Protein 8P33 (pdb70)

Radius of gyration: 13.77 Å; Cα contacts (8 Å, |Δi|>4): 212; chains: 1; bounding box: 38×26×30 Å

Solvent-accessible surface area: 6988 Å² total; per-residue (Å²): 150,62,58,127,72,0,103,115,18,6,24,35,0,5,113,0,5,29,66,113,58,34,120,53,0,69,48,0,1,18,105,126,0,37,15,89,66,121,141,64,35,40,100,83,2,16,64,54,0,41,58,3,20,85,128,19,135,43,95,130,145,72,46,90,46,42,88,47,4,0,49,84,202,30,35,121,34,48,111,72,80,117,59,18,10,16,0,32,2,69,7,74,149,15,66,10,1,144,35,4,94,1,14,86,119,159,0,31,0,47,0,38,4,169,74,107,114,70,7,64,0,22,20,0,55

Structure (mmCIF, N/CA/C/O backbone):
data_8P33
#
_entry.id   8P33
#
_cell.length_a   55.549
_cell.length_b   55.549
_cell.length_c   95.164
_cell.angle_alpha   90.000
_cell.angle_beta   90.000
_cell.angle_gamma   90.000
#
_symmetry.space_group_name_H-M   'P 43 21 2'
#
loop_
_entity.id
_entity.type
_entity.pdbx_description
1 polymer BB0238
2 water water
#
loop_
_atom_site.group_PDB
_atom_site.id
_atom_site.type_symbol
_atom_site.label_atom_id
_atom_site.label_alt_id
_atom_site.label_comp_id
_atom_site.label_asym_id
_atom_site.label_entity_id
_atom_site.label_seq_id
_atom_site.pdbx_PDB_ins_code
_atom_site.Cartn_x
_atom_site.Cartn_y
_atom_site.Cartn_z
_atom_site.occupancy
_atom_site.B_iso_or_equiv
_atom_site.auth_seq_id
_atom_site.auth_comp_id
_atom_site.auth_asym_id
_atom_site.auth_atom_id
_atom_site.pdbx_PDB_model_num
ATOM 1 N N . ASN A 1 19 ? -22.908 -11.598 -33.874 1.00 77.94 132 ASN D N 1
ATOM 2 C CA . ASN A 1 19 ? -21.595 -11.779 -33.202 1.00 84.96 132 ASN D CA 1
ATOM 3 C C . ASN A 1 19 ? -21.462 -10.760 -32.071 1.00 80.83 132 ASN D C 1
ATOM 4 O O . ASN A 1 19 ? -20.645 -9.840 -32.210 1.00 89.41 132 ASN D O 1
ATOM 9 N N . GLN A 1 20 ? -22.248 -10.917 -31.008 1.00 78.80 133 GLN D N 1
ATOM 10 C CA . GLN A 1 20 ? -22.232 -9.935 -29.895 1.00 78.15 133 GLN D CA 1
ATOM 11 C C . GLN A 1 20 ? -20.927 -10.110 -29.125 1.00 76.61 133 GLN D C 1
ATOM 12 O O . GLN A 1 20 ? -20.546 -9.196 -28.389 1.00 80.56 133 GLN D O 1
ATOM 18 N N . ASP A 1 21 ? -20.263 -11.241 -29.325 1.00 71.93 134 ASP D N 1
ATOM 19 C CA . ASP A 1 21 ? -18.966 -11.491 -28.659 1.00 74.16 134 ASP D CA 1
ATOM 20 C C . ASP A 1 21 ? -18.024 -10.333 -28.994 1.00 71.81 134 ASP D C 1
ATOM 21 O O . ASP A 1 21 ? -17.312 -9.878 -28.096 1.00 69.51 134 ASP D O 1
ATOM 26 N N . LYS A 1 22 ? -18.045 -9.862 -30.238 1.00 75.15 135 LYS D N 1
ATOM 27 C CA . LYS A 1 22 ? -17.121 -8.786 -30.676 1.00 69.68 135 LYS D CA 1
ATOM 28 C C . LYS A 1 22 ? -17.535 -7.444 -30.072 1.00 61.60 135 LYS D C 1
ATOM 29 O O . LYS A 1 22 ? -16.650 -6.634 -29.789 1.00 70.44 135 LYS D O 1
ATOM 35 N N . ILE A 1 23 ? -18.830 -7.217 -29.903 1.00 55.33 136 ILE D N 1
ATOM 36 C CA . ILE A 1 23 ? -19.296 -5.968 -29.244 1.00 56.68 136 ILE D CA 1
ATOM 37 C C . ILE A 1 23 ? -18.786 -5.946 -27.798 1.00 54.31 136 ILE D C 1
ATOM 38 O O . ILE A 1 23 ? -18.414 -4.868 -27.321 1.00 53.06 136 ILE D O 1
ATOM 43 N N . ILE A 1 24 ? -18.797 -7.096 -27.128 1.00 53.71 137 ILE D N 1
ATOM 44 C CA . ILE A 1 24 ? -18.338 -7.193 -25.711 1.00 52.63 137 ILE D CA 1
ATOM 45 C C . ILE A 1 24 ? -16.830 -6.955 -25.661 1.00 47.73 137 ILE D C 1
ATOM 46 O O . ILE A 1 24 ? -16.378 -6.245 -24.762 1.00 48.35 137 ILE D O 1
ATOM 51 N N . LYS A 1 25 ? -16.096 -7.526 -26.613 1.00 50.39 138 LYS D N 1
ATOM 52 C CA . LYS A 1 25 ? -14.632 -7.312 -26.684 1.00 56.62 138 LYS D CA 1
ATOM 53 C C . LYS A 1 25 ? -14.367 -5.822 -26.906 1.00 54.59 138 LYS D C 1
ATOM 54 O O . LYS A 1 25 ? -13.403 -5.312 -26.338 1.00 48.21 138 LYS D O 1
ATOM 60 N N . PHE A 1 26 ? -15.199 -5.167 -27.710 1.00 52.36 139 PHE D N 1
ATOM 61 C CA . PHE A 1 26 ? -15.043 -3.713 -27.956 1.00 54.02 139 PHE D CA 1
ATOM 62 C C . PHE A 1 26 ? -15.289 -2.936 -26.665 1.00 49.05 139 PHE D C 1
ATOM 63 O O . PHE A 1 26 ? -14.508 -2.033 -26.359 1.00 54.64 139 PHE D O 1
ATOM 71 N N . GLN A 1 27 ? -16.352 -3.284 -25.950 1.00 42.05 140 GLN D N 1
ATOM 72 C CA . GLN A 1 27 ? -16.703 -2.570 -24.701 1.00 42.27 140 GLN D CA 1
ATOM 73 C C . GLN A 1 27 ? -15.613 -2.821 -23.651 1.00 38.05 140 GLN D C 1
ATOM 74 O O . GLN A 1 27 ? -15.284 -1.875 -22.930 1.00 39.83 140 GLN D O 1
ATOM 80 N N . PHE A 1 28 ? -15.062 -4.033 -23.594 1.00 40.15 141 PHE D N 1
ATOM 81 C CA . PHE A 1 28 ? -13.942 -4.332 -22.665 1.00 40.05 141 PHE D CA 1
ATOM 82 C C . PHE A 1 28 ? -12.731 -3.520 -23.108 1.00 44.45 141 PHE D C 1
ATOM 83 O O . PHE A 1 28 ? -12.090 -2.905 -22.257 1.00 44.25 141 PHE D O 1
ATOM 91 N N . GLY A 1 29 ? -12.405 -3.578 -24.396 1.00 43.90 142 GLY D N 1
ATOM 92 C CA . GLY A 1 29 ? -11.342 -2.719 -24.945 1.00 42.22 142 GLY D CA 1
ATOM 93 C C . GLY A 1 29 ? -11.507 -1.265 -24.547 1.00 40.24 142 GLY D C 1
ATOM 94 O O . GLY A 1 29 ? -10.498 -0.609 -24.207 1.00 42.51 142 GLY D O 1
ATOM 95 N N . LYS A 1 30 ? -12.728 -0.742 -24.612 1.00 40.01 143 LYS D N 1
ATOM 96 C CA . LYS A 1 30 ? -13.014 0.671 -24.243 1.00 45.61 143 LYS D CA 1
ATOM 97 C C . LYS A 1 30 ? -12.723 0.892 -22.751 1.00 42.94 143 LYS D C 1
ATOM 98 O O . LYS A 1 30 ? -12.184 1.955 -22.378 1.00 41.91 143 LYS D O 1
ATOM 104 N N . PHE A 1 31 ? -13.100 -0.073 -21.907 1.00 45.71 144 PHE D N 1
ATOM 105 C CA . PHE A 1 31 ? -12.802 -0.081 -20.451 1.00 38.65 144 PHE D CA 1
ATOM 106 C C . PHE A 1 31 ? -11.288 0.003 -20.270 1.00 37.34 144 PHE D C 1
ATOM 107 O O . PHE A 1 31 ? -10.791 0.916 -19.570 1.00 42.13 144 PHE D O 1
ATOM 115 N N . ALA A 1 32 ? -10.554 -0.906 -20.904 1.00 35.92 145 ALA D N 1
ATOM 116 C CA . ALA A 1 32 ? -9.071 -0.962 -20.835 1.00 36.50 145 ALA D CA 1
ATOM 117 C C . ALA A 1 32 ? -8.445 0.321 -21.378 1.00 46.68 145 ALA D C 1
ATOM 118 O O . ALA A 1 32 ? -7.415 0.769 -20.807 1.00 48.42 145 ALA D O 1
ATOM 120 N N . ARG A 1 33 ? -8.941 0.844 -22.504 1.00 44.12 146 ARG D N 1
ATOM 121 C CA . ARG A 1 33 ? -8.333 2.068 -23.103 1.00 42.57 146 ARG D CA 1
ATOM 122 C C . ARG A 1 33 ? -8.508 3.234 -22.143 1.00 41.25 146 ARG D C 1
ATOM 123 O O . ARG A 1 33 ? -7.548 4.058 -22.017 1.00 40.43 146 ARG D O 1
ATOM 131 N N . ALA A 1 34 ? -9.669 3.317 -21.482 1.00 41.99 147 ALA D N 1
ATOM 132 C CA . ALA A 1 34 ? -9.938 4.346 -20.449 1.00 41.55 147 ALA D CA 1
ATOM 133 C C . ALA A 1 34 ? -8.918 4.234 -19.323 1.00 39.77 147 ALA D C 1
ATOM 134 O O . ALA A 1 34 ? -8.320 5.261 -18.936 1.00 46.51 147 ALA D O 1
ATOM 136 N N . LEU A 1 35 ? -8.694 3.025 -18.808 1.00 49.29 148 LEU D N 1
ATOM 137 C CA . LEU A 1 35 ? -7.676 2.759 -17.760 1.00 41.43 148 LEU D CA 1
ATOM 138 C C . LEU A 1 35 ? -6.304 3.290 -18.190 1.00 53.14 148 LEU D C 1
ATOM 139 O O . LEU A 1 35 ? -5.735 4.148 -17.485 1.00 49.53 148 LEU D O 1
ATOM 144 N N . ILE A 1 36 ? -5.796 2.832 -19.329 1.00 49.54 149 ILE D N 1
ATOM 145 C CA . ILE A 1 36 ? -4.383 3.078 -19.754 1.00 57.92 149 ILE D CA 1
ATOM 146 C C . ILE A 1 36 ? -4.211 4.573 -20.067 1.00 58.24 149 ILE D C 1
ATOM 147 O O . ILE A 1 36 ? -3.218 5.142 -19.639 1.00 60.68 149 ILE D O 1
ATOM 152 N N . SER A 1 37 ? -5.172 5.168 -20.777 1.00 53.39 150 SER D N 1
ATOM 153 C CA . SER A 1 37 ? -5.182 6.593 -21.193 1.00 50.20 150 SER D CA 1
ATOM 154 C C . SER A 1 37 ? -5.440 7.518 -20.007 1.00 53.79 150 SER D C 1
ATOM 155 O O . SER A 1 37 ? -5.260 8.754 -20.188 1.00 54.49 150 SER D O 1
ATOM 158 N N . ARG A 1 38 ? -5.929 6.980 -18.882 1.00 60.35 151 ARG D N 1
ATOM 159 C CA . ARG A 1 38 ? -6.375 7.788 -17.708 1.00 59.88 151 ARG D CA 1
ATOM 160 C C . ARG A 1 38 ? -7.388 8.842 -18.167 1.00 62.82 151 ARG D C 1
ATOM 161 O O . ARG A 1 38 ? -7.464 9.897 -17.530 1.00 60.34 151 ARG D O 1
ATOM 169 N N . ASN A 1 39 ? -8.137 8.590 -19.241 1.00 59.72 152 ASN D N 1
ATOM 170 C CA . ASN A 1 39 ? -9.248 9.491 -19.633 1.00 65.99 152 ASN D CA 1
ATOM 171 C C . ASN A 1 39 ? -10.553 8.810 -19.221 1.00 60.42 152 ASN D C 1
ATOM 172 O O . ASN A 1 39 ? -11.005 7.869 -19.910 1.00 57.99 152 ASN D O 1
ATOM 177 N N . PHE A 1 40 ? -11.128 9.265 -18.114 1.00 61.67 153 PHE D N 1
ATOM 178 C CA . PHE A 1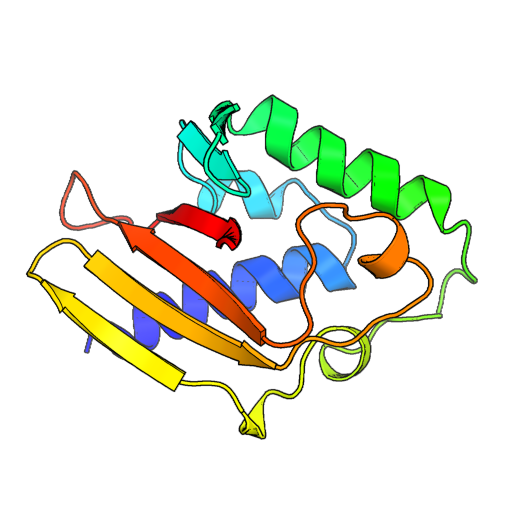 40 ? -12.298 8.566 -17.531 1.00 66.43 153 PHE D CA 1
ATOM 179 C C . PHE A 1 40 ? -13.611 9.052 -18.134 1.00 64.77 153 PHE D C 1
ATOM 180 O O . PHE A 1 40 ? -14.670 8.670 -17.634 1.00 58.15 153 PHE D O 1
ATOM 188 N N . ASP A 1 41 ? -13.525 9.844 -19.192 1.00 65.58 154 ASP D N 1
ATOM 189 C CA . ASP A 1 41 ? -14.756 10.316 -19.867 1.00 66.01 154 ASP D CA 1
ATOM 190 C C . ASP A 1 41 ? -15.214 9.231 -20.846 1.00 59.31 154 ASP D C 1
ATOM 191 O O . ASP A 1 41 ? -16.378 9.262 -21.257 1.00 56.76 154 ASP D O 1
ATOM 196 N N . LEU A 1 42 ? -14.322 8.302 -21.185 1.00 57.57 155 LEU D N 1
ATOM 197 C CA . LEU A 1 42 ? -14.676 7.187 -22.099 1.00 67.33 155 LEU D CA 1
ATOM 198 C C . LEU A 1 42 ? -15.468 6.134 -21.327 1.00 63.99 155 LEU D C 1
ATOM 199 O O . LEU A 1 42 ? -16.073 5.272 -21.973 1.00 55.08 155 LEU D O 1
ATOM 204 N N . PHE A 1 43 ? -15.448 6.212 -19.997 1.00 63.07 156 PHE D N 1
ATOM 205 C CA . PHE A 1 43 ? -16.165 5.236 -19.144 1.00 50.22 156 PHE D CA 1
ATOM 206 C C . PHE A 1 43 ? -17.666 5.508 -19.203 1.00 54.16 156 PHE D C 1
ATOM 207 O O . PHE A 1 43 ? -18.438 4.555 -19.083 1.00 54.85 156 PHE D O 1
ATOM 215 N N . ASP A 1 44 ? -18.063 6.761 -19.415 1.00 52.70 157 ASP D N 1
ATOM 216 C CA . ASP A 1 44 ? -19.504 7.129 -19.398 1.00 53.05 157 ASP D CA 1
ATOM 217 C C . ASP A 1 44 ? -20.305 6.376 -20.466 1.00 53.64 157 ASP D C 1
ATOM 218 O O . ASP A 1 44 ? -21.528 6.297 -20.319 1.00 55.57 157 ASP D O 1
ATOM 223 N N . SER A 1 45 ? -19.646 5.865 -21.501 1.00 43.70 158 SER D N 1
ATOM 224 C CA . SER A 1 45 ? -20.337 5.097 -22.564 1.00 47.40 158 SER D CA 1
ATOM 225 C C . SER A 1 45 ? -20.189 3.599 -22.309 1.00 49.58 158 SER D C 1
ATOM 226 O O . SER A 1 45 ? -20.702 2.826 -23.117 1.00 46.32 158 SER D O 1
ATOM 229 N N . VAL A 1 46 ? -19.501 3.217 -21.236 1.00 46.91 159 VAL D N 1
ATOM 230 C CA . VAL A 1 46 ? -19.207 1.774 -21.002 1.00 50.33 159 VAL D CA 1
ATOM 231 C C . VAL A 1 46 ? -19.875 1.298 -19.713 1.00 45.93 159 VAL D C 1
ATOM 232 O O . VAL A 1 46 ? -20.360 0.169 -19.698 1.00 46.73 159 VAL D O 1
ATOM 236 N N . ILE A 1 47 ? -19.887 2.134 -18.682 1.00 42.63 160 ILE D N 1
ATOM 237 C CA . ILE A 1 47 ? -20.416 1.698 -17.360 1.00 49.93 160 ILE D CA 1
ATOM 238 C C . ILE A 1 47 ? -21.920 1.970 -17.286 1.00 51.91 160 ILE D C 1
ATOM 239 O O . ILE A 1 47 ? -22.366 2.999 -17.800 1.00 48.36 160 ILE D O 1
ATOM 244 N N . ALA A 1 48 ? -22.662 1.056 -16.673 1.00 40.14 161 ALA D N 1
ATOM 245 C CA . ALA A 1 48 ? -24.120 1.222 -16.528 1.00 41.55 161 ALA D CA 1
ATOM 246 C C . ALA A 1 48 ? -24.419 2.243 -15.437 1.00 45.68 161 ALA D C 1
ATOM 247 O O . ALA A 1 48 ? -23.506 2.590 -14.683 1.00 39.38 161 ALA D O 1
ATOM 249 N N . ASP A 1 49 ? -25.672 2.681 -15.360 1.00 44.15 162 ASP D N 1
ATOM 250 C CA . ASP A 1 49 ? -26.046 3.735 -14.369 1.00 49.29 162 ASP D CA 1
ATOM 251 C C . ASP A 1 49 ? -25.828 3.192 -12.953 1.00 51.62 162 ASP D C 1
ATOM 252 O O . ASP A 1 49 ? -25.523 3.989 -12.046 1.00 42.10 162 ASP D O 1
ATOM 257 N N . LYS A 1 50 ? -25.954 1.875 -12.779 1.00 49.43 163 LYS D N 1
ATOM 258 C CA . LYS A 1 50 ? -25.680 1.169 -11.502 1.00 51.02 163 LYS D CA 1
ATOM 259 C C . LYS A 1 50 ? -24.703 0.034 -11.798 1.00 45.85 163 LYS D C 1
ATOM 260 O O . LYS A 1 50 ? -24.899 -0.683 -12.767 1.00 45.01 163 LYS D O 1
ATOM 266 N N . VAL A 1 51 ? -23.661 -0.086 -10.998 1.00 43.84 164 VAL D N 1
ATOM 267 C CA . VAL A 1 51 ? -22.656 -1.155 -11.188 1.00 47.63 164 VAL D CA 1
ATOM 268 C C . VAL A 1 51 ? -22.448 -1.821 -9.829 1.00 41.40 164 VAL D C 1
ATOM 269 O O . VAL A 1 51 ? -22.283 -1.112 -8.812 1.00 40.70 164 VAL D O 1
ATOM 273 N N . ASN A 1 52 ? -22.569 -3.144 -9.823 1.00 44.51 165 ASN D N 1
ATOM 274 C CA . ASN A 1 52 ? -22.383 -3.996 -8.624 1.00 40.23 165 ASN D CA 1
ATOM 275 C C . ASN A 1 52 ? -20.886 -4.194 -8.484 1.00 37.73 165 ASN D C 1
ATOM 276 O O . ASN A 1 52 ? -20.276 -4.913 -9.295 1.00 41.82 165 ASN D O 1
ATOM 281 N N . VAL A 1 53 ? -20.294 -3.502 -7.537 1.00 39.97 166 VAL D N 1
ATOM 282 C CA . VAL A 1 53 ? -18.836 -3.554 -7.284 1.00 42.03 166 VAL D CA 1
ATOM 283 C C . VAL A 1 53 ? -18.657 -4.413 -6.037 1.00 51.38 166 VAL D C 1
ATOM 284 O O . VAL A 1 53 ? -19.009 -3.925 -4.944 1.00 52.67 166 VAL D O 1
ATOM 288 N N . MET A 1 54 ? -18.159 -5.644 -6.206 1.00 59.52 167 MET D N 1
ATOM 289 C CA . MET A 1 54 ? -17.902 -6.580 -5.084 1.00 64.10 167 MET D CA 1
ATOM 290 C C . MET A 1 54 ? -19.179 -6.674 -4.249 1.00 53.37 167 MET D C 1
ATOM 291 O O . MET A 1 54 ? -19.140 -6.247 -3.095 1.00 63.20 167 MET D O 1
ATOM 296 N N . GLY A 1 55 ? -20.284 -7.126 -4.847 1.00 57.01 168 GLY D N 1
ATOM 297 C CA . GLY A 1 55 ? -21.558 -7.426 -4.158 1.00 55.78 168 GLY D CA 1
ATOM 298 C C . GLY A 1 55 ? -22.341 -6.201 -3.693 1.00 57.08 168 GLY D C 1
ATOM 299 O O . GLY A 1 55 ? -23.435 -6.411 -3.158 1.00 64.18 168 GLY D O 1
ATOM 300 N N . GLN A 1 56 ? -21.873 -4.977 -3.959 1.00 53.28 169 GLN D N 1
ATOM 301 C CA . GLN A 1 56 ? -22.547 -3.711 -3.572 1.00 59.43 169 GLN D CA 1
ATOM 302 C C . GLN A 1 56 ? -22.789 -2.793 -4.784 1.00 58.48 169 GLN D C 1
ATOM 303 O O . GLN A 1 56 ? -21.809 -2.465 -5.476 1.00 52.38 169 GLN D O 1
ATOM 309 N N . PHE A 1 57 ? -24.027 -2.339 -5.019 1.00 45.55 170 PHE D N 1
ATOM 310 C CA . PHE A 1 57 ? -24.373 -1.422 -6.134 1.00 47.06 170 PHE D CA 1
ATOM 311 C C . PHE A 1 57 ? -23.830 -0.005 -5.845 1.00 50.19 170 PHE D C 1
ATOM 312 O O . PHE A 1 57 ? -23.886 0.453 -4.708 1.00 46.27 170 PHE D O 1
ATOM 320 N N . GLU A 1 58 ? -23.282 0.646 -6.872 1.00 47.86 171 GLU D N 1
ATOM 321 C CA . GLU A 1 58 ? -22.765 2.042 -6.850 1.00 45.43 171 GLU D CA 1
ATOM 322 C C . GLU A 1 58 ? -23.289 2.726 -8.099 1.00 41.73 171 GLU D C 1
ATOM 323 O O . GLU A 1 58 ? -23.423 2.044 -9.139 1.00 36.26 171 GLU D O 1
ATOM 329 N N . SER A 1 59 ? -23.578 4.023 -8.002 1.00 41.63 172 SER D N 1
ATOM 330 C CA . SER A 1 59 ? -23.866 4.880 -9.173 1.00 42.52 172 SER D CA 1
ATOM 331 C C . SER A 1 59 ? -22.651 4.926 -10.122 1.00 35.96 172 SER D C 1
ATOM 332 O O . SER A 1 59 ? -21.505 4.861 -9.669 1.00 38.23 172 SER D O 1
ATOM 335 N N . LYS A 1 60 ? -22.891 4.995 -11.421 1.00 39.82 173 LYS D N 1
ATOM 336 C CA . LYS A 1 60 ? -21.808 5.180 -12.422 1.00 41.43 173 LYS D CA 1
ATOM 337 C C . LYS A 1 60 ? -20.766 6.200 -11.929 1.00 42.87 173 LYS D C 1
ATOM 338 O O . LYS A 1 60 ? -19.546 5.912 -11.999 1.00 41.03 173 LYS D O 1
ATOM 344 N N . ASN A 1 61 ? -21.200 7.371 -11.435 1.00 46.52 174 ASN D N 1
ATOM 345 C CA . ASN A 1 61 ? -20.275 8.495 -11.132 1.00 47.34 174 ASN D CA 1
ATOM 346 C C . ASN A 1 61 ? -19.423 8.162 -9.928 1.00 42.64 174 ASN D C 1
ATOM 347 O O . ASN A 1 61 ? -18.206 8.458 -9.945 1.00 49.53 174 ASN D O 1
ATOM 352 N N . ASP A 1 62 ? -20.028 7.567 -8.911 1.00 47.69 175 ASP D N 1
ATOM 353 C CA . ASP A 1 62 ? -19.274 7.172 -7.693 1.00 44.76 175 ASP D CA 1
ATOM 354 C C . ASP A 1 62 ? -18.244 6.113 -8.084 1.00 39.45 175 ASP D C 1
ATOM 355 O O . ASP A 1 62 ? -17.157 6.172 -7.562 1.00 38.88 175 ASP D O 1
ATOM 360 N N . PHE A 1 63 ? -18.599 5.162 -8.955 1.00 39.14 176 PHE D N 1
ATOM 361 C CA . PHE A 1 63 ? -17.629 4.142 -9.428 1.00 38.59 176 PHE D CA 1
ATOM 362 C C . PHE A 1 63 ? -16.525 4.818 -10.261 1.00 35.53 176 PHE D C 1
ATOM 363 O O . PHE A 1 63 ? -15.345 4.557 -10.066 1.00 36.68 176 PHE D O 1
ATOM 371 N N . ILE A 1 64 ? -16.871 5.712 -11.191 1.00 43.05 177 ILE D N 1
ATOM 372 C CA . ILE A 1 64 ? -15.813 6.380 -12.009 1.00 38.02 177 ILE D CA 1
ATOM 373 C C . ILE A 1 64 ? -14.888 7.210 -11.104 1.00 40.78 177 ILE D C 1
ATOM 374 O O . ILE A 1 64 ? -13.634 7.171 -11.299 1.00 38.00 177 ILE D O 1
ATOM 379 N N . SER A 1 65 ? -15.426 7.895 -10.093 1.00 39.92 178 SER D N 1
ATOM 380 C CA . SER A 1 65 ? -14.602 8.733 -9.186 1.00 43.55 178 SER D CA 1
ATOM 381 C C . SER A 1 65 ? -13.688 7.870 -8.310 1.00 45.61 178 SER D C 1
ATOM 382 O O . SER A 1 65 ? -12.567 8.333 -7.981 1.00 44.15 178 SER D O 1
ATOM 385 N N . THR A 1 66 ? -14.109 6.650 -7.955 1.00 46.52 179 THR D N 1
ATOM 386 C CA . THR A 1 66 ? -13.216 5.623 -7.339 1.00 43.14 179 THR D CA 1
ATOM 387 C C . THR A 1 66 ? -12.025 5.370 -8.262 1.00 38.56 179 THR D C 1
ATOM 388 O O . THR A 1 66 ? -10.876 5.381 -7.802 1.00 47.09 179 THR D O 1
ATOM 392 N N . LEU A 1 67 ? -12.300 5.113 -9.532 1.00 41.85 180 LEU D N 1
ATOM 393 C CA . LEU A 1 67 ? -11.249 4.845 -10.542 1.00 48.14 180 LEU D CA 1
ATOM 394 C C . LEU A 1 67 ? -10.272 6.034 -10.627 1.00 46.63 180 LEU D C 1
ATOM 395 O O . LEU A 1 67 ? -9.066 5.803 -10.435 1.00 50.97 180 LEU D O 1
ATOM 400 N N . SER A 1 68 ? -10.730 7.262 -10.905 1.00 48.29 181 SER D N 1
ATOM 401 C CA . SER A 1 68 ? -9.807 8.427 -11.082 1.00 46.43 181 SER D CA 1
ATOM 402 C C . SER A 1 68 ? -9.044 8.714 -9.787 1.00 43.40 181 SER D C 1
ATOM 403 O O . SER A 1 68 ? -7.815 8.949 -9.843 1.00 44.03 181 SER D O 1
ATOM 406 N N . SER A 1 69 ? -9.726 8.665 -8.647 1.00 40.29 182 SER D N 1
ATOM 407 C CA . SER A 1 69 ? -9.113 8.973 -7.339 1.00 47.92 182 SER D CA 1
ATOM 408 C C . SER A 1 69 ? -7.973 7.991 -7.043 1.00 52.81 182 SER D C 1
ATOM 409 O O . SER A 1 69 ? -6.887 8.433 -6.569 1.00 53.09 182 SER D O 1
ATOM 412 N N . ALA A 1 70 ? -8.191 6.704 -7.343 1.00 53.76 183 ALA D N 1
ATOM 413 C CA . ALA A 1 70 ? -7.203 5.621 -7.136 1.00 48.76 183 ALA D CA 1
ATOM 414 C C . ALA A 1 70 ? -6.038 5.831 -8.095 1.00 49.67 183 ALA D C 1
ATOM 415 O O . ALA A 1 70 ? -4.861 5.725 -7.677 1.00 52.27 183 ALA D O 1
ATOM 417 N N . SER A 1 71 ? -6.376 6.175 -9.328 1.00 51.00 184 SER D N 1
ATOM 418 C CA . SER A 1 71 ? -5.421 6.481 -10.412 1.00 54.86 184 SER D CA 1
ATOM 419 C C . SER A 1 71 ? -4.429 7.531 -9.912 1.00 57.20 184 SER D C 1
ATOM 420 O O . SER A 1 71 ? -3.238 7.312 -10.046 1.00 62.94 184 SER D O 1
ATOM 423 N N . SER A 1 72 ? -4.921 8.618 -9.317 1.00 62.07 185 SER D N 1
ATOM 424 C CA . SER A 1 72 ? -4.089 9.759 -8.854 1.00 59.62 185 SER D CA 1
ATOM 425 C C . SER A 1 72 ? -3.328 9.371 -7.568 1.00 62.26 185 SER D C 1
ATOM 426 O O . SER A 1 72 ? -2.199 9.848 -7.383 1.00 62.16 185 SER D O 1
ATOM 429 N N . LYS A 1 73 ? -3.874 8.467 -6.746 1.00 64.09 186 LYS D N 1
ATOM 430 C CA . LYS A 1 73 ? -3.186 7.902 -5.548 1.00 60.71 186 LYS D CA 1
ATOM 431 C C . LYS A 1 73 ? -1.846 7.256 -5.935 1.00 64.44 186 LYS D C 1
ATOM 432 O O . LYS A 1 73 ? -0.940 7.290 -5.092 1.00 61.17 186 LYS D O 1
ATOM 438 N N . ALA A 1 74 ? -1.713 6.705 -7.149 1.00 64.15 187 ALA D N 1
ATOM 439 C CA . ALA A 1 74 ? -0.539 5.907 -7.582 1.00 70.23 187 ALA D CA 1
ATOM 440 C C . ALA A 1 74 ? 0.655 6.829 -7.821 1.00 73.01 187 ALA D C 1
ATOM 441 O O . ALA A 1 74 ? 1.820 6.366 -7.664 1.00 65.99 187 ALA D O 1
ATOM 443 N N . ASP A 1 75 ? 0.375 8.069 -8.234 1.00 81.58 188 ASP D N 1
ATOM 444 C CA . ASP A 1 75 ? 1.386 9.148 -8.340 1.00 91.92 188 ASP D CA 1
ATOM 445 C C . ASP A 1 75 ? 2.615 8.574 -9.067 1.00 99.34 188 ASP D C 1
ATOM 446 O O . ASP A 1 75 ? 3.740 8.710 -8.541 1.00 101.90 188 ASP D O 1
ATOM 451 N N . ALA A 1 76 ? 2.397 7.933 -10.226 1.00 99.74 189 ALA D N 1
ATOM 452 C CA . ALA A 1 76 ? 3.425 7.223 -11.028 1.00 92.65 189 ALA D CA 1
ATOM 453 C C . ALA A 1 76 ? 4.027 8.166 -12.075 1.00 85.91 189 ALA D C 1
ATOM 454 O O . ALA A 1 76 ? 3.422 9.231 -12.331 1.00 77.63 189 ALA D O 1
ATOM 456 N N . ASP A 1 77 ? 5.158 7.766 -12.672 1.00 82.76 190 ASP D N 1
ATOM 457 C CA . ASP A 1 77 ? 5.828 8.504 -13.778 1.00 85.21 190 ASP D CA 1
ATOM 458 C C . ASP A 1 77 ? 4.821 8.692 -14.923 1.00 78.94 190 ASP D C 1
ATOM 459 O O . ASP A 1 77 ? 3.987 7.792 -15.149 1.00 69.46 190 ASP D O 1
ATOM 464 N N . GLU A 1 78 ? 4.923 9.819 -15.625 1.00 71.84 191 GLU D N 1
ATOM 465 C CA . GLU A 1 78 ? 3.987 10.267 -16.692 1.00 72.47 191 GLU D CA 1
ATOM 466 C C . GLU A 1 78 ? 3.882 9.199 -17.793 1.00 61.16 191 GLU D C 1
ATOM 467 O O . GLU A 1 78 ? 2.829 9.178 -18.472 1.00 77.55 191 GLU D O 1
ATOM 473 N N . LEU A 1 79 ? 4.935 8.383 -17.978 1.00 57.10 192 LEU D N 1
ATOM 474 C CA . LEU A 1 79 ? 5.103 7.423 -19.111 1.00 59.70 192 LEU D CA 1
ATOM 475 C C . LEU A 1 79 ? 5.104 5.980 -18.602 1.00 59.63 192 LEU D C 1
ATOM 476 O O . LEU A 1 79 ? 5.409 5.055 -19.401 1.00 58.31 192 LEU D O 1
ATOM 481 N N . GLU A 1 80 ? 4.757 5.793 -17.333 1.00 64.70 193 GLU D N 1
ATOM 482 C CA . GLU A 1 80 ? 4.634 4.467 -16.681 1.00 70.51 193 GLU D CA 1
ATOM 483 C C . GLU A 1 80 ? 3.210 3.944 -16.914 1.00 63.81 193 GLU D C 1
ATOM 484 O O . GLU A 1 80 ? 2.280 4.752 -16.840 1.00 59.74 193 GLU D O 1
ATOM 490 N N . TYR A 1 81 ? 3.063 2.648 -17.202 1.00 64.46 194 TYR D N 1
ATOM 491 C CA . TYR A 1 81 ? 1.775 1.907 -17.221 1.00 63.91 194 TYR D CA 1
ATOM 492 C C . TYR A 1 81 ? 0.934 2.389 -18.408 1.00 63.66 194 TYR D C 1
ATOM 493 O O . TYR A 1 81 ? -0.299 2.549 -18.281 1.00 59.64 194 TYR D O 1
ATOM 502 N N . LEU A 1 82 ? 1.579 2.597 -19.557 1.00 61.82 195 LEU D N 1
ATOM 503 C CA . LEU A 1 82 ? 0.876 2.929 -20.827 1.00 58.05 195 LEU D CA 1
ATOM 504 C C . LEU A 1 82 ? 0.768 1.669 -21.698 1.00 58.96 195 LEU D C 1
ATOM 505 O O . LEU A 1 82 ? 0.832 1.786 -22.932 1.00 58.45 195 LEU D O 1
ATOM 510 N N . SER A 1 83 ? 0.590 0.501 -21.069 1.00 59.86 196 SER D N 1
ATOM 511 C CA . SER A 1 83 ? 0.367 -0.794 -21.758 1.00 60.07 196 SER D CA 1
ATOM 512 C C . SER A 1 83 ? -0.798 -1.560 -21.110 1.00 55.27 196 SER D C 1
ATOM 513 O O . SER A 1 83 ? -0.889 -1.620 -19.877 1.00 46.75 196 SER D O 1
ATOM 516 N N . VAL A 1 84 ? -1.674 -2.126 -21.929 1.00 56.98 197 VAL D N 1
ATOM 517 C CA . VAL A 1 84 ? -2.785 -3.015 -21.483 1.00 54.78 197 VAL D CA 1
ATOM 518 C C . VAL A 1 84 ? -2.150 -4.180 -20.731 1.00 53.02 197 VAL D C 1
ATOM 519 O O . VAL A 1 84 ? -2.703 -4.655 -19.722 1.00 51.41 197 VAL D O 1
ATOM 523 N N . ASP A 1 85 ? -0.948 -4.530 -21.160 1.00 58.50 198 ASP D N 1
ATOM 524 C CA . ASP A 1 85 ? -0.077 -5.561 -20.558 1.00 57.73 198 ASP D CA 1
ATOM 525 C C . ASP A 1 85 ? 0.142 -5.268 -19.071 1.00 56.27 198 ASP D C 1
ATOM 526 O O . ASP A 1 85 ? 0.387 -6.232 -18.333 1.00 59.46 198 ASP D O 1
ATOM 531 N N . ASP A 1 86 ? 0.109 -3.997 -18.655 1.00 50.17 199 ASP D N 1
ATOM 532 C CA . ASP A 1 86 ? 0.320 -3.592 -17.240 1.00 50.70 199 ASP D CA 1
ATOM 533 C C . ASP A 1 86 ? -0.937 -3.827 -16.396 1.00 49.81 199 ASP D C 1
ATOM 534 O O . ASP A 1 86 ? -0.838 -3.764 -15.164 1.00 46.45 199 ASP D O 1
ATOM 539 N N . TYR A 1 87 ? -2.096 -4.032 -17.013 1.00 49.31 200 TYR D N 1
ATOM 540 C CA . TYR A 1 87 ? -3.367 -4.197 -16.264 1.00 45.59 200 TYR D CA 1
ATOM 541 C C . TYR A 1 87 ? -3.878 -5.639 -16.398 1.00 48.81 200 TYR D C 1
ATOM 542 O O . TYR A 1 87 ? -4.463 -6.131 -15.404 1.00 45.84 200 TYR D O 1
ATOM 551 N N . TYR A 1 88 ? -3.671 -6.294 -17.551 1.00 44.08 201 TYR D N 1
ATOM 552 C CA . TYR A 1 88 ? -4.366 -7.556 -17.908 1.00 47.80 201 TYR D CA 1
ATOM 553 C C . TYR A 1 88 ? -3.472 -8.499 -18.717 1.00 53.55 201 TYR D C 1
ATOM 554 O O . TYR A 1 88 ? -2.651 -8.052 -19.521 1.00 52.75 201 TYR D O 1
ATOM 563 N N . ASP A 1 89 ? -3.663 -9.799 -18.512 1.00 59.37 202 ASP D N 1
ATOM 564 C CA . ASP A 1 89 ? -3.113 -10.852 -19.405 1.00 52.94 202 ASP D CA 1
ATOM 565 C C . ASP A 1 89 ? -4.163 -11.124 -20.467 1.00 52.83 202 ASP D C 1
ATOM 566 O O . ASP A 1 89 ? -5.120 -11.883 -20.160 1.00 50.35 202 ASP D O 1
ATOM 571 N N . LEU A 1 90 ? -4.028 -10.501 -21.644 1.00 52.47 203 LEU D N 1
ATOM 572 C CA . LEU A 1 90 ? -5.085 -10.543 -22.681 1.00 55.15 203 LEU D CA 1
ATOM 573 C C . LEU A 1 90 ? -5.233 -11.958 -23.230 1.00 51.39 203 LEU D C 1
ATOM 574 O O . LEU A 1 90 ? -6.291 -12.243 -23.766 1.00 50.39 203 LEU D O 1
ATOM 579 N N . LYS A 1 91 ? -4.204 -12.788 -23.110 1.00 57.10 204 LYS D N 1
ATOM 580 C CA . LYS A 1 91 ? -4.243 -14.211 -23.535 1.00 63.31 204 LYS D CA 1
ATOM 581 C C . LYS A 1 91 ? -5.198 -14.996 -22.631 1.00 66.72 204 LYS D C 1
ATOM 582 O O . LYS A 1 91 ? -5.564 -16.108 -23.031 1.00 61.59 204 LYS D O 1
ATOM 588 N N . SER A 1 92 ? -5.533 -14.472 -21.439 1.00 58.12 205 SER D N 1
ATOM 589 C CA . SER A 1 92 ? -6.400 -15.139 -20.424 1.00 56.73 205 SER D CA 1
ATOM 590 C C . SER A 1 92 ? -7.861 -14.827 -20.725 1.00 51.56 205 SER D C 1
ATOM 591 O 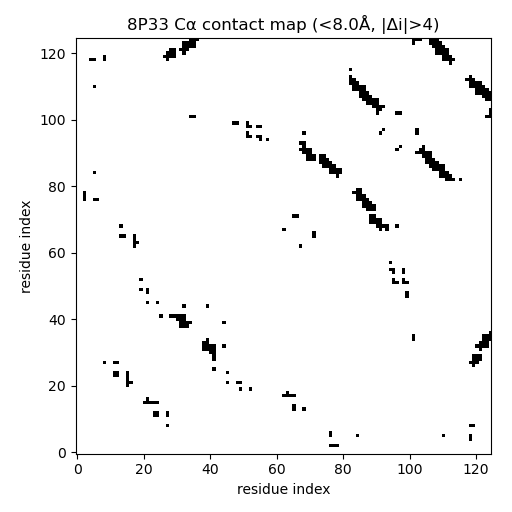O . SER A 1 92 ? -8.759 -15.443 -20.123 1.00 53.03 205 SER D O 1
ATOM 594 N N . LEU A 1 93 ? -8.093 -13.866 -21.608 1.00 50.12 206 LEU D N 1
ATOM 595 C CA . LEU A 1 93 ? -9.428 -13.246 -21.780 1.00 53.53 206 LEU D CA 1
ATOM 596 C C . LEU A 1 93 ? -10.397 -14.324 -22.249 1.00 52.99 206 LEU D C 1
ATOM 597 O O . LEU A 1 93 ? -10.057 -15.010 -23.191 1.00 58.19 206 LEU D O 1
ATOM 602 N N . LYS A 1 94 ? -11.564 -14.431 -21.616 1.00 52.46 207 LYS D N 1
ATOM 603 C CA . LYS A 1 94 ? -12.639 -15.362 -22.016 1.00 48.81 207 LYS D CA 1
ATOM 604 C C . LYS A 1 94 ? -13.966 -14.591 -22.019 1.00 47.28 207 LYS D C 1
ATOM 605 O O . LYS A 1 94 ? -14.249 -13.822 -21.083 1.00 50.74 207 LYS D O 1
ATOM 611 N N . ILE A 1 95 ? -14.738 -14.721 -23.079 1.00 48.77 208 ILE D N 1
ATOM 612 C CA . ILE A 1 95 ? -16.068 -14.077 -23.233 1.00 50.41 208 ILE D CA 1
ATOM 613 C C . ILE A 1 95 ? -17.077 -15.201 -23.411 1.00 53.67 208 ILE D C 1
ATOM 614 O O . ILE A 1 95 ? -16.780 -16.102 -24.187 1.00 58.00 208 ILE D O 1
ATOM 619 N N . SER A 1 96 ? -18.200 -15.133 -22.695 1.00 56.20 209 SER D N 1
ATOM 620 C CA . SER A 1 96 ? -19.176 -16.233 -22.526 1.00 54.06 209 SER D CA 1
ATOM 621 C C . SER A 1 96 ? -20.565 -15.625 -22.358 1.00 52.71 209 SER D C 1
ATOM 622 O O . SER A 1 96 ? -20.747 -14.826 -21.419 1.00 53.85 209 SER D O 1
ATOM 625 N N . LYS A 1 97 ? -21.496 -15.940 -23.270 1.00 58.08 210 LYS D N 1
ATOM 626 C CA . LYS A 1 97 ? -22.917 -15.514 -23.180 1.00 60.74 210 LYS D CA 1
ATOM 627 C C . LYS A 1 97 ? -23.588 -16.293 -22.052 1.00 58.72 210 LYS D C 1
ATOM 628 O O . LYS A 1 97 ? -23.543 -17.526 -22.091 1.00 66.54 210 LYS D O 1
ATOM 634 N N . SER A 1 98 ? -24.167 -15.598 -21.086 1.00 64.16 211 SER D N 1
ATOM 635 C CA . SER A 1 98 ? -24.775 -16.185 -19.869 1.00 62.67 211 SER D CA 1
ATOM 636 C C . SER A 1 98 ? -26.287 -16.328 -20.088 1.00 69.97 211 SER D C 1
ATOM 637 O O . SER A 1 98 ? -26.871 -17.325 -19.632 1.00 78.20 211 SER D O 1
ATOM 640 N N . ASN A 1 99 ? -26.886 -15.378 -20.794 1.00 66.48 212 ASN D N 1
ATOM 641 C CA . ASN A 1 99 ? -28.295 -15.437 -21.250 1.00 70.70 212 ASN D CA 1
ATOM 642 C C . ASN A 1 99 ? -28.493 -14.342 -22.299 1.00 73.92 212 ASN D C 1
ATOM 643 O O . ASN A 1 99 ? -27.482 -13.778 -22.745 1.00 67.54 212 ASN D O 1
ATOM 648 N N . ASP A 1 100 ? -29.741 -14.020 -22.637 1.00 69.30 213 ASP D N 1
ATOM 649 C CA . ASP A 1 100 ? -30.076 -13.214 -23.839 1.00 79.88 213 ASP D CA 1
ATOM 650 C C . ASP A 1 100 ? -29.573 -11.781 -23.648 1.00 74.13 213 ASP D C 1
ATOM 651 O O . ASP A 1 100 ? -29.235 -11.139 -24.647 1.00 65.24 213 ASP D O 1
ATOM 656 N N . THR A 1 101 ? -29.531 -11.308 -22.405 1.00 65.20 214 THR D N 1
ATOM 657 C CA . THR A 1 101 ? -29.255 -9.893 -22.057 1.00 59.23 214 THR D CA 1
ATOM 658 C C . THR A 1 101 ? -27.971 -9.790 -21.213 1.00 58.45 214 THR D C 1
ATOM 659 O O . THR A 1 101 ? -27.793 -8.745 -20.551 1.00 62.13 214 THR D O 1
ATOM 663 N N . SER A 1 102 ? -27.090 -10.798 -21.246 1.00 60.52 215 SER D N 1
ATOM 664 C CA . SER A 1 102 ? -25.982 -10.931 -20.267 1.00 54.53 215 SER D CA 1
ATOM 665 C C . SER A 1 102 ? -24.785 -11.687 -20.834 1.00 56.61 215 SER D C 1
ATOM 666 O O . SER A 1 102 ? -24.963 -12.761 -21.413 1.00 64.02 215 SER D O 1
ATOM 669 N N . PHE A 1 103 ? -23.591 -11.121 -20.655 1.00 51.39 216 PHE D N 1
ATOM 670 C CA . PHE A 1 103 ? -22.298 -11.747 -21.010 1.00 50.31 216 PHE D CA 1
ATOM 671 C C . PHE A 1 103 ? -21.360 -11.656 -19.809 1.00 49.14 216 PHE D C 1
ATOM 672 O O . PHE A 1 103 ? -21.382 -10.648 -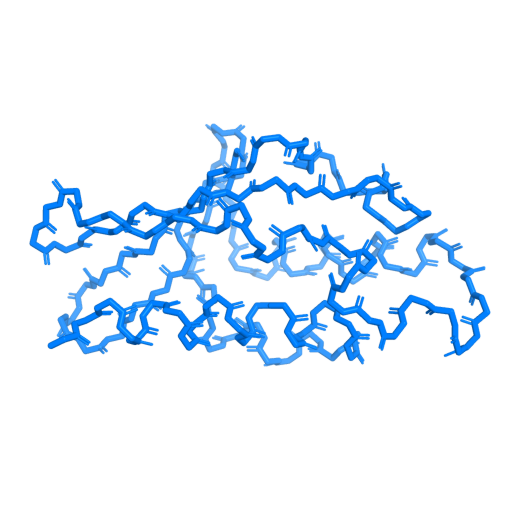19.098 1.00 52.02 216 PHE D O 1
ATOM 680 N N . ALA A 1 104 ? -20.519 -12.666 -19.642 1.00 47.38 217 ALA D N 1
ATOM 681 C CA . ALA A 1 104 ? -19.488 -12.711 -18.599 1.00 46.04 217 ALA D CA 1
ATOM 682 C C . ALA A 1 104 ? -18.127 -12.616 -19.273 1.00 52.13 217 ALA D C 1
ATOM 683 O O . ALA A 1 104 ? -17.855 -13.400 -20.195 1.00 55.04 217 ALA D O 1
ATOM 685 N N . VAL A 1 105 ? -17.319 -11.643 -18.867 1.00 44.39 218 VAL D N 1
ATOM 686 C CA . VAL A 1 105 ? -15.896 -11.566 -19.292 1.00 42.13 218 VAL D CA 1
ATOM 687 C C . VAL A 1 105 ? -15.048 -11.963 -18.090 1.00 47.23 218 VAL D C 1
ATOM 688 O O . VAL A 1 105 ? -15.225 -11.352 -16.998 1.00 45.74 218 VAL D O 1
ATOM 692 N N . ASN A 1 106 ? -14.152 -12.917 -18.309 1.00 41.54 219 ASN D N 1
ATOM 693 C CA . ASN A 1 106 ? -13.231 -13.448 -17.290 1.00 40.27 219 ASN D CA 1
ATOM 694 C C . ASN A 1 106 ? -11.833 -13.180 -17.802 1.00 42.95 219 ASN D C 1
ATOM 695 O O . ASN A 1 106 ? -11.544 -13.447 -18.979 1.00 42.82 219 ASN D O 1
ATOM 700 N N . VAL A 1 107 ? -10.982 -12.636 -16.954 1.00 38.20 220 VAL D N 1
ATOM 701 C CA . VAL A 1 107 ? -9.620 -12.273 -17.413 1.00 40.47 220 VAL D CA 1
ATOM 702 C C . VAL A 1 107 ? -8.773 -12.237 -16.163 1.00 34.36 220 VAL D C 1
ATOM 703 O O . VAL A 1 107 ? -9.353 -11.955 -15.069 1.00 41.32 220 VAL D O 1
ATOM 707 N N . ASN A 1 108 ? -7.494 -12.546 -16.333 1.00 36.41 221 ASN D N 1
ATOM 708 C CA . ASN A 1 108 ? -6.465 -12.439 -15.280 1.00 41.39 221 ASN D CA 1
ATOM 709 C C . ASN A 1 108 ? -5.865 -11.024 -15.343 1.00 45.40 221 ASN D C 1
ATOM 710 O O . ASN A 1 108 ? -5.385 -10.573 -16.409 1.00 42.69 221 ASN D O 1
ATOM 715 N N . ALA A 1 109 ? -6.026 -10.330 -14.222 1.00 42.75 222 ALA D N 1
ATOM 716 C CA . ALA A 1 109 ? -5.588 -8.931 -14.115 1.00 44.48 222 ALA D CA 1
ATOM 717 C C . ALA A 1 109 ? -4.322 -8.865 -13.272 1.00 47.37 222 ALA D C 1
ATOM 718 O O . ALA A 1 109 ? -4.037 -9.823 -12.547 1.00 44.57 222 ALA D O 1
ATOM 720 N N . LYS A 1 110 ? -3.611 -7.748 -13.348 1.00 50.28 223 LYS D N 1
ATOM 721 C CA . LYS A 1 110 ? -2.298 -7.680 -12.672 1.00 50.19 223 LYS D CA 1
ATOM 722 C C . LYS A 1 110 ? -2.321 -6.637 -11.562 1.00 50.64 223 LYS D C 1
ATOM 723 O O . LYS A 1 110 ? -3.117 -5.701 -11.630 1.00 52.28 223 LYS D O 1
ATOM 729 N N . LYS A 1 111 ? -1.446 -6.816 -10.585 1.00 55.27 224 LYS D N 1
ATOM 730 C CA . LYS A 1 111 ? -1.354 -5.834 -9.488 1.00 65.89 224 LYS D CA 1
ATOM 731 C C . LYS A 1 111 ? -0.232 -4.845 -9.801 1.00 67.98 224 LYS D C 1
ATOM 732 O O . LYS A 1 111 ? 0.931 -5.267 -9.822 1.00 73.26 224 LYS D O 1
ATOM 738 N N . ASN A 1 112 ? -0.586 -3.594 -10.079 1.00 67.52 225 ASN D N 1
ATOM 739 C CA . ASN A 1 112 ? 0.427 -2.537 -10.319 1.00 66.00 225 ASN D CA 1
ATOM 740 C C . ASN A 1 112 ? 0.207 -1.450 -9.269 1.00 64.02 225 ASN D C 1
ATOM 741 O O . ASN A 1 112 ? -0.689 -1.622 -8.434 1.00 66.76 225 ASN D O 1
ATOM 746 N N . ASP A 1 113 ? 0.975 -0.367 -9.335 1.00 60.79 226 ASP D N 1
ATOM 747 C CA . ASP A 1 113 ? 0.869 0.692 -8.304 1.00 60.66 226 ASP D CA 1
ATOM 748 C C . ASP A 1 113 ? -0.463 1.415 -8.454 1.00 63.59 226 ASP D C 1
ATOM 749 O O . ASP A 1 113 ? -0.817 2.162 -7.542 1.00 63.47 226 ASP D O 1
ATOM 754 N N . VAL A 1 114 ? -1.175 1.184 -9.555 1.00 61.43 227 VAL D N 1
ATOM 755 C CA . VAL A 1 114 ? -2.526 1.793 -9.704 1.00 59.60 227 VAL D CA 1
ATOM 756 C C . VAL A 1 114 ? -3.567 0.774 -9.258 1.00 52.56 227 VAL D C 1
ATOM 757 O O . VAL A 1 114 ? -4.432 1.140 -8.464 1.00 52.04 227 VAL D O 1
ATOM 761 N N . THR A 1 115 ? -3.464 -0.460 -9.748 1.00 53.33 228 THR D N 1
ATOM 762 C CA . THR A 1 115 ? -4.488 -1.501 -9.459 1.00 49.41 228 THR D CA 1
ATOM 763 C C . THR A 1 115 ? -4.582 -1.764 -7.953 1.00 38.65 228 THR D C 1
ATOM 764 O O . THR A 1 115 ? -5.687 -2.023 -7.481 1.00 43.23 228 THR D O 1
ATOM 768 N N . LYS A 1 116 ? -3.461 -1.684 -7.245 1.00 41.14 229 LYS D N 1
ATOM 769 C CA . LYS A 1 116 ? -3.441 -1.935 -5.780 1.00 49.97 229 LYS D CA 1
ATOM 770 C C . LYS A 1 116 ? -4.315 -0.898 -5.081 1.00 49.32 229 LYS D C 1
ATOM 771 O O . LYS A 1 116 ? -4.816 -1.192 -3.994 1.00 51.38 229 LYS D O 1
ATOM 777 N N . ASN A 1 117 ? -4.477 0.266 -5.692 1.00 47.51 230 ASN D N 1
ATOM 778 C CA . ASN A 1 117 ? -5.360 1.334 -5.146 1.00 53.11 230 ASN D CA 1
ATOM 779 C C . ASN A 1 117 ? -6.833 1.025 -5.438 1.00 58.67 230 ASN D C 1
ATOM 780 O O . ASN A 1 117 ? -7.672 1.666 -4.791 1.00 56.28 230 ASN D O 1
ATOM 785 N N . PHE A 1 118 ? -7.155 0.108 -6.369 1.00 52.89 231 PHE D N 1
ATOM 786 C CA . PHE A 1 118 ? -8.561 -0.262 -6.688 1.00 55.21 231 PHE D CA 1
ATOM 787 C C . PHE A 1 118 ? -9.011 -1.397 -5.781 1.00 52.54 231 PHE D C 1
ATOM 788 O O . PHE A 1 118 ? -8.525 -2.504 -5.930 1.00 54.59 231 PHE D O 1
ATOM 796 N N . PRO A 1 119 ? -9.973 -1.201 -4.852 1.00 59.46 232 PRO D N 1
ATOM 797 C CA . PRO A 1 119 ? -10.253 -2.204 -3.824 1.00 53.99 232 PRO D CA 1
ATOM 798 C C . PRO A 1 119 ? -10.934 -3.435 -4.428 1.00 50.21 232 PRO D C 1
ATOM 799 O O . PRO A 1 119 ? -10.771 -4.520 -3.935 1.00 60.13 232 PRO D O 1
ATOM 803 N N . PHE A 1 120 ? -11.712 -3.207 -5.482 1.00 44.63 233 PHE D N 1
ATOM 804 C CA . PHE A 1 120 ? -12.466 -4.238 -6.237 1.00 45.13 233 PHE D CA 1
ATOM 805 C C . PHE A 1 120 ? -11.522 -5.057 -7.138 1.00 45.20 233 PHE D C 1
ATOM 806 O O . PHE A 1 120 ? -12.022 -6.027 -7.791 1.00 47.18 233 PHE D O 1
ATOM 814 N N . TRP A 1 121 ? -10.236 -4.697 -7.224 1.00 41.03 234 TRP D N 1
ATOM 815 C CA . TRP A 1 121 ? -9.305 -5.285 -8.222 1.00 45.06 234 TRP D CA 1
ATOM 816 C C . TRP A 1 121 ? -8.833 -6.655 -7.743 1.00 45.67 234 TRP D C 1
ATOM 817 O O . TRP A 1 121 ? -8.162 -6.708 -6.727 1.00 47.81 234 TRP D O 1
ATOM 828 N N . LYS A 1 122 ? -9.117 -7.692 -8.506 1.00 49.28 235 LYS D N 1
ATOM 829 C CA . LYS A 1 122 ? -8.735 -9.091 -8.191 1.00 52.57 235 LYS D CA 1
ATOM 830 C C . LYS A 1 122 ? -7.879 -9.632 -9.329 1.00 51.84 235 LYS D C 1
ATOM 831 O O . LYS A 1 122 ? -8.185 -9.292 -10.469 1.00 44.69 235 LYS D O 1
ATOM 837 N N . GLU A 1 123 ? -6.960 -10.547 -9.029 1.00 43.07 236 GLU D N 1
ATOM 838 C CA . GLU A 1 123 ? -6.178 -11.312 -10.041 1.00 47.20 236 GLU D CA 1
ATOM 839 C C . GLU A 1 123 ? -7.115 -12.056 -11.006 1.00 41.59 236 GLU D C 1
ATOM 840 O O . GLU A 1 123 ? -6.827 -12.121 -12.188 1.00 50.65 236 GLU D O 1
ATOM 846 N N . ARG A 1 124 ? -8.171 -12.675 -10.498 1.00 43.08 237 ARG D N 1
ATOM 847 C CA . ARG A 1 124 ? -9.167 -13.372 -11.339 1.00 46.52 237 ARG D CA 1
ATOM 848 C C . ARG A 1 124 ? -10.406 -12.489 -11.414 1.00 42.10 237 ARG D C 1
ATOM 849 O O . ARG A 1 124 ? -11.232 -12.502 -10.476 1.00 42.66 237 ARG D O 1
ATOM 857 N N . GLN A 1 125 ? -10.565 -11.796 -12.535 1.00 39.36 238 GLN D N 1
ATOM 858 C CA . GLN A 1 125 ? -11.570 -10.726 -12.681 1.00 40.99 238 GLN D CA 1
ATOM 859 C C . GLN A 1 125 ? -12.777 -11.259 -13.447 1.00 37.66 238 GLN D C 1
ATOM 860 O O . GLN A 1 125 ? -12.614 -11.878 -14.517 1.00 43.44 238 GLN D O 1
ATOM 866 N N . THR A 1 126 ? -13.964 -10.987 -12.930 1.00 37.50 239 THR D N 1
ATOM 867 C CA . THR A 1 126 ? -15.248 -11.227 -13.615 1.00 38.34 239 THR D CA 1
ATOM 868 C C . THR A 1 126 ? -15.930 -9.883 -13.874 1.00 44.65 239 THR D C 1
ATOM 869 O O . THR A 1 126 ? -16.233 -9.193 -12.900 1.00 51.11 239 THR D O 1
ATOM 873 N N . LEU A 1 127 ? -16.223 -9.579 -15.141 1.00 44.66 240 LEU D N 1
ATOM 874 C CA . LEU A 1 127 ? -16.983 -8.384 -15.574 1.00 42.89 240 LEU D CA 1
ATOM 875 C C . LEU A 1 127 ? -18.280 -8.824 -16.249 1.00 41.88 240 LEU D C 1
ATOM 876 O O . LEU A 1 127 ? -18.204 -9.522 -17.255 1.00 43.32 240 LEU D O 1
ATOM 881 N N . ILE A 1 128 ? -19.428 -8.373 -15.771 1.00 39.69 241 ILE D N 1
ATOM 882 C CA . ILE A 1 128 ? -20.725 -8.650 -16.452 1.00 43.27 241 ILE D CA 1
ATOM 883 C C . ILE A 1 128 ? -21.146 -7.413 -17.271 1.00 44.60 241 ILE D C 1
ATOM 884 O O . ILE A 1 128 ? -21.167 -6.300 -16.708 1.00 43.33 241 ILE D O 1
ATOM 889 N N . PHE A 1 129 ? -21.409 -7.622 -18.563 1.00 41.75 242 PHE D N 1
ATOM 890 C CA . PHE A 1 129 ? -22.027 -6.677 -19.525 1.00 46.96 242 PHE D CA 1
ATOM 891 C C . PHE A 1 129 ? -23.480 -7.084 -19.787 1.00 48.01 242 PHE D C 1
ATOM 892 O O . PHE A 1 129 ? -23.769 -8.228 -20.205 1.00 55.19 242 PHE D O 1
ATOM 900 N N . THR A 1 130 ? -24.376 -6.155 -19.509 1.00 46.62 243 THR D N 1
ATOM 901 C CA . THR A 1 130 ? -25.845 -6.314 -19.561 1.00 51.94 243 THR D CA 1
ATOM 902 C C . THR A 1 130 ? -26.428 -5.297 -20.546 1.00 57.60 243 THR D C 1
ATOM 903 O O . THR A 1 130 ? -25.972 -4.117 -20.559 1.00 52.94 243 THR D O 1
ATOM 907 N N . THR A 1 131 ? -27.427 -5.704 -21.323 1.00 61.88 244 THR D N 1
ATOM 908 C CA . THR A 1 131 ? -28.200 -4.773 -22.184 1.00 59.29 244 THR D CA 1
ATOM 909 C C . THR A 1 131 ? -29.639 -4.716 -21.677 1.00 66.39 244 THR D C 1
ATOM 910 O O . THR A 1 131 ? -30.160 -5.767 -21.238 1.00 71.40 244 THR D O 1
ATOM 914 N N . GLU A 1 132 ? -30.215 -3.512 -21.688 1.00 66.35 245 GLU D N 1
ATOM 915 C CA . GLU A 1 132 ? -31.623 -3.224 -21.318 1.00 68.34 245 GLU D CA 1
ATOM 916 C C . GLU A 1 132 ? -32.421 -2.745 -22.538 1.00 67.60 245 GLU D C 1
ATOM 917 O O . GLU A 1 132 ? -33.652 -2.709 -22.447 1.00 74.98 245 GLU D O 1
ATOM 923 N N . ASP A 1 133 ? -31.758 -2.435 -23.654 1.00 70.35 246 ASP D N 1
ATOM 924 C CA . ASP A 1 133 ? -32.409 -1.994 -2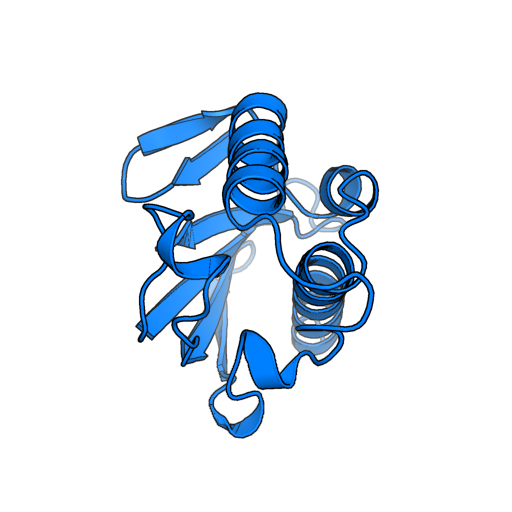4.920 1.00 66.18 246 ASP D CA 1
ATOM 925 C C . ASP A 1 133 ? -31.997 -2.911 -26.083 1.00 64.71 246 ASP D C 1
ATOM 926 O O . ASP A 1 133 ? -32.363 -2.608 -27.222 1.00 76.60 246 ASP D O 1
ATOM 931 N N . ASP A 1 134 ? -31.248 -3.979 -25.808 1.00 64.95 247 ASP D N 1
ATOM 932 C CA . ASP A 1 134 ? -30.660 -4.906 -26.815 1.00 73.00 247 ASP D CA 1
ATOM 933 C C . ASP A 1 134 ? -29.797 -4.149 -27.840 1.00 71.37 247 ASP D C 1
ATOM 934 O O . ASP A 1 134 ? -29.467 -4.757 -28.871 1.00 71.33 247 ASP D O 1
ATOM 939 N N . ASN A 1 135 ? -29.373 -2.914 -27.538 1.00 73.64 248 ASN D N 1
ATOM 940 C CA . ASN A 1 135 ? -28.466 -2.091 -28.391 1.00 69.58 248 ASN D CA 1
ATOM 941 C C . ASN A 1 135 ? -27.130 -1.866 -27.678 1.00 60.01 248 ASN D C 1
ATOM 942 O O . ASN A 1 135 ? -26.060 -2.084 -28.282 1.00 57.45 248 ASN D O 1
ATOM 947 N N . ASN A 1 136 ? -27.221 -1.413 -26.436 1.00 53.59 249 ASN D N 1
ATOM 948 C CA . ASN A 1 136 ? -26.076 -0.956 -25.615 1.00 54.61 249 ASN D CA 1
ATOM 949 C C . ASN A 1 136 ? -25.772 -1.974 -24.527 1.00 53.04 249 ASN 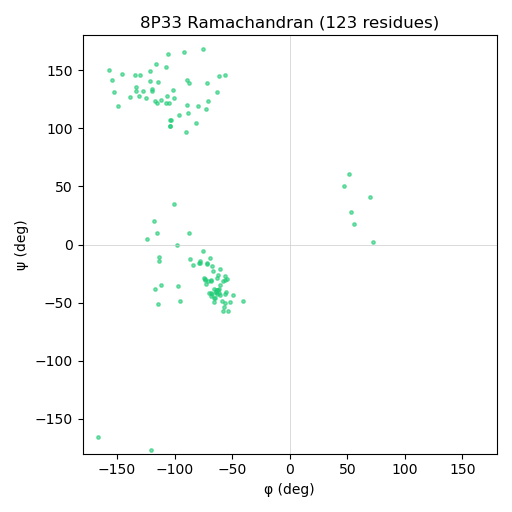D C 1
ATOM 950 O O . ASN A 1 136 ? -26.657 -2.221 -23.702 1.00 53.68 249 ASN D O 1
ATOM 955 N N . TRP A 1 137 ? -24.541 -2.482 -24.544 1.00 49.69 250 TRP D N 1
ATOM 956 C CA . TRP A 1 137 ? -23.982 -3.411 -23.535 1.00 49.53 250 TRP D CA 1
ATOM 957 C C . TRP A 1 137 ? -23.051 -2.629 -22.610 1.00 47.59 250 TRP D C 1
ATOM 958 O O . TRP A 1 137 ? -21.968 -2.229 -23.043 1.00 46.17 250 TRP D O 1
ATOM 969 N N . PHE A 1 138 ? -23.508 -2.404 -21.395 1.00 43.22 251 PHE D N 1
ATOM 970 C CA . PHE A 1 138 ? -22.789 -1.657 -20.343 1.00 46.61 251 PHE D CA 1
ATOM 971 C C . PHE A 1 138 ? -22.284 -2.626 -19.266 1.00 46.71 251 PHE D C 1
ATOM 972 O O . PHE A 1 138 ? -22.944 -3.618 -19.011 1.00 48.00 251 PHE D O 1
ATOM 980 N N . LEU A 1 139 ? -21.204 -2.256 -18.587 1.00 46.91 252 LEU D N 1
ATOM 981 C CA . LEU A 1 139 ? -20.652 -2.960 -17.409 1.00 43.10 252 LEU D CA 1
ATOM 982 C C . LEU A 1 139 ? -21.579 -2.703 -16.218 1.00 44.80 252 LEU D C 1
ATOM 983 O O . LEU A 1 139 ? -21.810 -1.512 -15.795 1.00 39.51 252 LEU D O 1
ATOM 988 N N . SER A 1 140 ? -22.173 -3.788 -15.725 1.00 38.73 253 SER D N 1
ATOM 989 C CA . SER A 1 140 ? -23.160 -3.794 -14.617 1.00 39.48 253 SER D CA 1
ATOM 990 C C . SER A 1 140 ? -22.591 -4.510 -13.383 1.00 35.54 253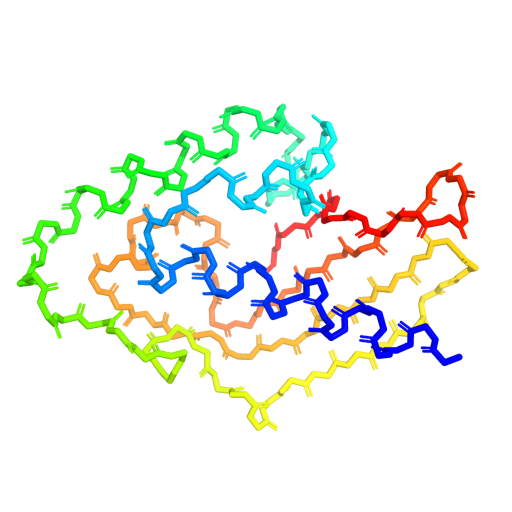 SER D C 1
ATOM 991 O O . SER A 1 140 ? -23.144 -4.341 -12.287 1.00 40.15 253 SER D O 1
ATOM 994 N N . SER A 1 141 ? -21.507 -5.252 -13.511 1.00 38.05 254 SER D N 1
ATOM 995 C CA . SER A 1 141 ? -20.878 -5.894 -12.331 1.00 41.49 254 SER D CA 1
ATOM 996 C C . SER A 1 141 ? -19.387 -6.128 -12.577 1.00 40.61 254 SER D C 1
ATOM 997 O O . SER A 1 141 ? -19.000 -6.455 -13.717 1.00 40.71 254 SER D O 1
ATOM 1000 N N . ILE A 1 142 ? -18.595 -5.931 -11.530 1.00 37.43 255 ILE D N 1
ATOM 1001 C CA . ILE A 1 142 ? -17.122 -6.121 -11.499 1.00 45.10 255 ILE D CA 1
ATOM 1002 C C . ILE A 1 142 ? -16.764 -6.799 -10.176 1.00 49.57 255 ILE D C 1
ATOM 1003 O O . ILE A 1 142 ? -17.170 -6.290 -9.096 1.00 42.46 255 ILE D O 1
ATOM 1008 N N . ASN A 1 143 ? -16.038 -7.916 -10.278 1.00 50.87 256 ASN D N 1
ATOM 1009 C CA . ASN A 1 143 ? -15.694 -8.807 -9.144 1.00 58.81 256 ASN D CA 1
ATOM 1010 C C . ASN A 1 143 ? -14.742 -9.908 -9.630 1.00 51.50 256 ASN D C 1
ATOM 1011 O O . ASN A 1 143 ? -13.835 -9.531 -10.411 1.00 50.30 256 ASN D O 1
#

Sequence (125 aa):
NQDKIIKFQFGKFARALISRNFDLFDSVIADKVNVM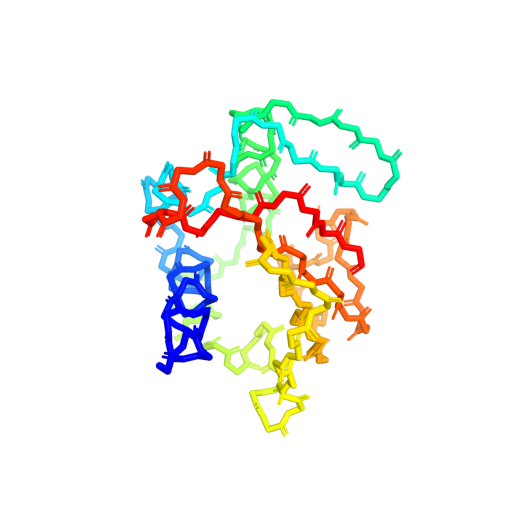GQFESKNDFISTLSSASSKADADELEYLSVDDYYDLKSLKISKSNDTSFAVNVNAKKNDVTKNFPFWKERQTLIFTTEDDNNWFLSSIN

B-factor: mean 57.76, std 14.52, range [34.36, 110.9]

Nearest PDB structures (foldseek):
  8p33-assembly1_D-2  TM=1.008E+00  e=2.250E-25  Borreliella burgdorferi B31
  8p32-assembly1_D-2  TM=1.006E+0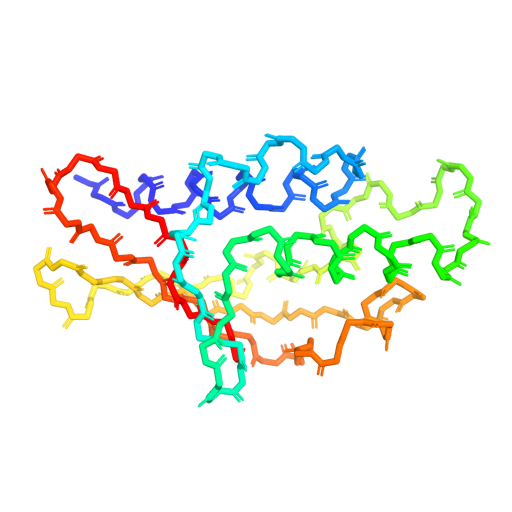0  e=1.325E-23  Borreliella burgdorferi B31
  8dzj-assembly1_B  TM=2.344E-01  e=2.069E+00  Sulfoacidibacillus thermotolerans

Foldseek 3Di:
DCLVVVVVLVVLVLQCLLVVPLVSQVQAADQWAQQPNRIDGSVVVSCLLSVLQVVLVDDPPPRNDSVQFFDVVQWDWAAPDDFKIKIWTQTDDDSSLVSRPSRDRTKIWMWGDPPSPGTHTRYID

Secondary structure (DSSP, 8-state):
-HHHHHHHHHHHHHHHHHHT-TTSGGGTEEEEEEETTEEEEHHHHHHHHHHHHHHT---TTSS-SGGGTEEEEEEEEEEEETTEEEEEEEE---TTGGG-TT--SEEEEEEEESSSS-EEEEEE-